Protein AF-A0A494TEG0-F1 (afdb_monomer_lite)

Sequence (72 aa):
MAEAKNVKHVVTNVSGGPRVINAIPGVLLQNGESTDGAVEMTEAEFAVAKSTEWFKFGDKSDARPKPADKAD

Foldseek 3Di:
DDDQDKDWWKKFFQDPAWDDQPLDPPDIHGHRGIDPGTGIDTPVSVVVVVVVVRIDTHHRVPPPPPPPPPDD

Secondary structure (DSSP, 8-state):
-----EEEEEEEE-SSS-EE-TTSTT-EEPTT-B-SSPEEEEHHHHHHHHHTSSEEEE-GGG-PPPP-----

Structure (mmCIF, N/CA/C/O backbone):
data_AF-A0A494TEG0-F1
#
_entry.id   AF-A0A494TEG0-F1
#
loop_
_atom_site.group_PDB
_atom_site.id
_atom_site.type_symbol
_atom_site.label_atom_id
_atom_site.label_alt_id
_atom_site.label_comp_id
_atom_site.label_asym_id
_atom_site.label_entity_id
_atom_site.label_seq_id
_atom_site.pdbx_PDB_ins_code
_atom_site.Cartn_x
_atom_site.Cartn_y
_atom_site.Cartn_z
_atom_site.occupancy
_atom_site.B_iso_or_equiv
_atom_site.auth_seq_id
_atom_site.auth_comp_id
_atom_site.auth_asym_id
_atom_site.auth_atom_id
_atom_site.pdbx_PDB_model_num
ATOM 1 N N . MET A 1 1 ? 1.225 4.106 27.585 1.00 43.94 1 MET A N 1
ATOM 2 C CA . MET A 1 1 ? 1.230 4.570 26.182 1.00 43.94 1 MET A CA 1
ATOM 3 C C . MET A 1 1 ? 1.119 3.313 25.345 1.00 43.94 1 MET A C 1
ATOM 5 O O . MET A 1 1 ? 1.917 2.419 25.578 1.00 43.94 1 MET A O 1
ATOM 9 N N . ALA A 1 2 ? 0.074 3.152 24.532 1.00 52.56 2 ALA A N 1
ATOM 10 C CA . ALA A 1 2 ? -0.052 1.950 23.709 1.00 52.56 2 ALA A CA 1
ATOM 11 C C . ALA A 1 2 ? 1.086 1.966 22.680 1.00 52.56 2 ALA A C 1
ATOM 13 O O . ALA A 1 2 ? 1.171 2.907 21.893 1.00 52.56 2 ALA A O 1
ATOM 14 N N . GLU A 1 3 ? 1.988 0.987 22.738 1.00 57.25 3 GLU A N 1
ATOM 15 C CA . GLU A 1 3 ? 2.964 0.767 21.673 1.00 57.25 3 GLU A CA 1
ATOM 16 C C . GLU A 1 3 ? 2.184 0.541 20.378 1.00 57.25 3 GLU A C 1
ATOM 18 O O . GLU A 1 3 ? 1.363 -0.376 20.288 1.00 57.25 3 GLU A O 1
ATOM 23 N N . ALA A 1 4 ? 2.380 1.423 19.398 1.00 62.59 4 ALA A N 1
ATOM 24 C CA . ALA A 1 4 ? 1.848 1.207 18.066 1.00 62.59 4 ALA A CA 1
ATOM 25 C C . ALA A 1 4 ? 2.505 -0.067 17.535 1.00 62.59 4 ALA A C 1
ATOM 27 O O . ALA A 1 4 ? 3.725 -0.140 17.407 1.00 62.59 4 ALA A O 1
ATOM 28 N N . LYS A 1 5 ? 1.707 -1.105 17.298 1.00 78.38 5 LYS A N 1
ATOM 29 C CA . LYS A 1 5 ? 2.207 -2.318 16.666 1.00 78.38 5 LYS A CA 1
ATOM 30 C C . LYS A 1 5 ? 2.441 -2.014 15.192 1.00 78.38 5 LYS A C 1
ATOM 32 O O . LYS A 1 5 ? 1.548 -1.520 14.497 1.00 78.38 5 LYS A O 1
ATOM 37 N N . ASN A 1 6 ? 3.648 -2.315 14.734 1.00 85.56 6 ASN A N 1
ATOM 38 C CA . ASN A 1 6 ? 4.041 -2.167 13.343 1.00 85.56 6 ASN A CA 1
ATOM 39 C C . ASN A 1 6 ? 3.871 -3.512 12.629 1.00 85.56 6 ASN A C 1
ATOM 41 O O . ASN A 1 6 ? 4.281 -4.557 13.138 1.00 85.56 6 ASN A O 1
ATOM 45 N N . VAL A 1 7 ? 3.285 -3.480 11.437 1.00 87.69 7 VAL A N 1
ATOM 46 C CA . VAL A 1 7 ? 3.123 -4.627 10.539 1.00 87.69 7 VAL A CA 1
ATOM 47 C C . VAL A 1 7 ? 3.945 -4.412 9.273 1.00 87.69 7 VAL A C 1
ATOM 49 O O . VAL A 1 7 ? 4.196 -3.275 8.874 1.00 87.69 7 VAL A O 1
ATOM 52 N N . LYS A 1 8 ? 4.400 -5.503 8.646 1.00 89.38 8 LYS A N 1
ATOM 53 C CA . LYS A 1 8 ? 5.227 -5.460 7.432 1.00 89.38 8 LYS A CA 1
ATOM 54 C C . LYS A 1 8 ? 4.558 -6.220 6.304 1.00 89.38 8 LYS A C 1
ATOM 56 O O . LYS A 1 8 ? 4.492 -7.442 6.365 1.00 89.38 8 LYS A O 1
ATOM 61 N N . HIS A 1 9 ? 4.141 -5.515 5.256 1.00 89.31 9 HIS A N 1
ATOM 62 C CA . HIS A 1 9 ? 3.471 -6.125 4.105 1.00 89.31 9 HIS A CA 1
ATOM 63 C C . HIS A 1 9 ? 4.018 -5.602 2.785 1.00 89.31 9 HIS A C 1
ATOM 65 O O . HIS A 1 9 ? 4.354 -4.426 2.668 1.00 89.31 9 HIS A O 1
ATOM 71 N N . VAL A 1 10 ? 4.097 -6.473 1.780 1.00 90.56 10 VAL A N 1
ATOM 72 C CA . VAL A 1 10 ? 4.229 -6.028 0.390 1.00 90.56 10 VAL A CA 1
ATOM 73 C C . VAL A 1 10 ? 2.881 -5.467 -0.031 1.00 90.56 10 VAL A C 1
ATOM 75 O O . VAL A 1 10 ? 1.844 -6.083 0.229 1.00 90.56 10 VAL A O 1
ATOM 78 N N . VAL A 1 11 ? 2.897 -4.293 -0.649 1.00 91.06 11 VAL A N 1
ATOM 79 C CA . VAL A 1 11 ? 1.685 -3.571 -1.025 1.00 91.06 11 VAL A CA 1
ATOM 80 C C . VAL A 1 11 ? 1.600 -3.538 -2.536 1.00 91.06 11 VA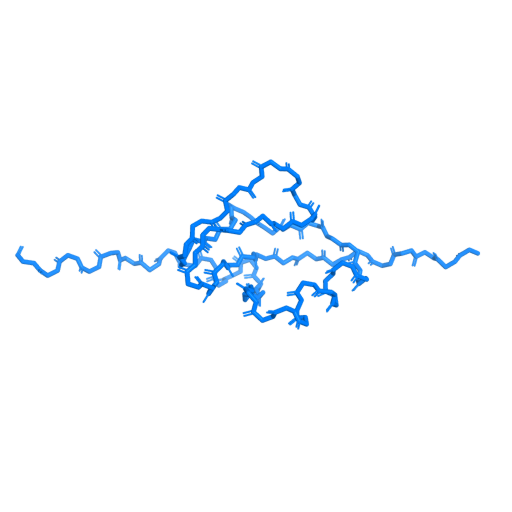L A C 1
ATOM 82 O O . VAL A 1 11 ? 2.507 -3.034 -3.188 1.00 91.06 11 VAL A O 1
ATOM 85 N N . THR A 1 12 ? 0.503 -4.046 -3.083 1.00 91.50 12 THR A N 1
ATOM 86 C CA . THR A 1 12 ? 0.192 -3.996 -4.511 1.00 91.50 12 THR A CA 1
ATOM 87 C C . THR A 1 12 ? -0.971 -3.045 -4.732 1.00 91.50 12 THR A C 1
ATOM 89 O O . THR A 1 12 ? -2.020 -3.219 -4.114 1.00 91.50 12 THR A O 1
ATOM 92 N N . ASN A 1 13 ? -0.835 -2.060 -5.618 1.00 93.31 13 ASN A N 1
ATOM 93 C CA . ASN A 1 13 ? -1.970 -1.238 -6.031 1.00 93.31 13 ASN A CA 1
ATOM 94 C C . ASN A 1 13 ? -2.858 -2.047 -6.984 1.00 93.31 13 ASN A C 1
ATOM 96 O O . ASN A 1 13 ? -2.412 -2.516 -8.025 1.00 93.31 13 ASN A O 1
ATOM 100 N N . VAL A 1 14 ? -4.121 -2.217 -6.611 1.00 93.06 14 VAL A N 1
ATOM 101 C CA . VAL A 1 14 ? -5.143 -2.927 -7.397 1.00 93.06 14 VAL A CA 1
ATOM 102 C C . VAL A 1 14 ? -6.267 -1.995 -7.852 1.00 93.06 14 VAL A C 1
ATOM 104 O O . VAL A 1 14 ? -7.265 -2.441 -8.412 1.00 93.06 14 VAL A O 1
ATOM 107 N N . SER A 1 15 ? -6.126 -0.693 -7.605 1.00 91.81 15 SER A N 1
ATOM 108 C CA . SER A 1 15 ? -7.087 0.314 -8.040 1.00 91.81 15 SER A CA 1
ATOM 109 C C . SER A 1 15 ? -6.903 0.677 -9.517 1.00 91.81 15 SER A C 1
ATOM 111 O O . SER A 1 15 ? -5.838 0.492 -10.099 1.00 91.81 15 SER A O 1
ATOM 113 N N . GLY A 1 16 ? -7.934 1.264 -10.130 1.00 86.50 16 GLY A N 1
ATOM 114 C CA . GLY A 1 16 ? -7.921 1.644 -11.548 1.00 86.50 16 GLY A CA 1
ATOM 115 C C . GLY A 1 16 ? -6.957 2.777 -11.940 1.00 86.50 16 GLY A C 1
ATOM 116 O O . GLY A 1 16 ? -6.957 3.175 -13.100 1.00 86.50 16 GLY A O 1
ATOM 117 N N . GLY A 1 17 ? -6.155 3.316 -11.016 1.00 89.44 17 GLY A N 1
ATOM 118 C CA . GLY A 1 17 ? -5.220 4.412 -11.280 1.00 89.44 17 GLY A CA 1
ATOM 119 C C . GLY A 1 17 ? -4.040 4.438 -10.304 1.00 89.44 17 GLY A C 1
ATOM 120 O O . GLY A 1 17 ? -4.000 3.638 -9.369 1.00 89.44 17 GLY A O 1
ATOM 121 N N . PRO A 1 18 ? -3.063 5.338 -10.503 1.00 91.25 18 PRO A N 1
ATOM 122 C CA . PRO A 1 18 ? -1.889 5.420 -9.643 1.00 91.25 18 PRO A CA 1
ATOM 123 C C . PRO A 1 18 ? -2.260 5.902 -8.235 1.00 91.25 18 PRO A C 1
ATOM 125 O O . PRO A 1 18 ? -3.055 6.834 -8.070 1.00 91.25 18 PRO A O 1
ATOM 128 N N . ARG A 1 19 ? -1.690 5.264 -7.208 1.00 92.19 19 ARG A N 1
ATOM 129 C CA . ARG A 1 19 ? -1.985 5.553 -5.797 1.00 92.19 19 ARG A CA 1
ATOM 130 C C . ARG A 1 19 ? -0.720 5.597 -4.956 1.00 92.19 19 ARG A C 1
ATOM 132 O O . ARG A 1 19 ? 0.221 4.844 -5.178 1.00 92.19 19 ARG A O 1
ATOM 139 N N . VAL A 1 20 ? -0.743 6.468 -3.955 1.00 89.50 20 VAL A N 1
ATOM 140 C CA . VAL A 1 20 ? 0.297 6.572 -2.930 1.00 89.50 20 VAL A CA 1
ATOM 141 C C . VAL A 1 20 ? -0.226 5.919 -1.661 1.00 89.50 20 VAL A C 1
ATOM 143 O O . VAL A 1 20 ? -1.376 6.147 -1.278 1.00 89.50 20 VAL A O 1
ATOM 146 N N . ILE A 1 21 ? 0.611 5.113 -1.011 1.00 86.38 21 ILE A N 1
ATOM 147 C CA . ILE A 1 21 ? 0.334 4.614 0.333 1.00 86.38 21 ILE A CA 1
ATOM 148 C C . ILE A 1 21 ? 0.968 5.554 1.359 1.00 86.38 21 ILE A C 1
ATOM 150 O O . ILE A 1 21 ? 2.146 5.882 1.259 1.00 86.38 21 ILE A O 1
ATOM 154 N N . ASN A 1 22 ? 0.202 5.968 2.369 1.00 84.62 22 ASN A N 1
ATOM 155 C CA . ASN A 1 22 ? 0.683 6.911 3.388 1.00 84.62 22 ASN A CA 1
ATOM 156 C C . ASN A 1 22 ? 1.922 6.404 4.143 1.00 84.62 22 ASN A C 1
ATOM 158 O O . ASN A 1 22 ? 2.773 7.206 4.513 1.00 84.62 22 ASN A O 1
ATOM 162 N N . ALA A 1 23 ? 2.050 5.083 4.292 1.00 82.25 23 ALA A N 1
ATOM 163 C CA . ALA A 1 23 ? 3.188 4.441 4.940 1.00 82.25 23 ALA A CA 1
ATOM 164 C C . ALA A 1 23 ? 4.521 4.612 4.185 1.00 82.25 23 ALA A C 1
ATOM 166 O O . ALA A 1 23 ? 5.581 4.469 4.788 1.00 82.25 23 ALA A O 1
ATOM 167 N N . ILE A 1 24 ? 4.495 4.915 2.878 1.00 83.25 24 ILE A N 1
ATOM 168 C CA . ILE A 1 24 ? 5.698 5.283 2.120 1.00 83.25 24 ILE A CA 1
ATOM 169 C C . ILE A 1 24 ? 5.433 6.565 1.337 1.00 83.25 24 ILE A C 1
ATOM 171 O O . ILE A 1 24 ? 5.050 6.525 0.160 1.00 83.25 24 ILE A O 1
ATOM 175 N N . PRO A 1 25 ? 5.646 7.730 1.964 1.00 77.69 25 PRO A N 1
ATOM 176 C CA . PRO A 1 25 ? 5.526 8.985 1.250 1.00 77.69 25 PRO A CA 1
ATOM 177 C C . PRO A 1 25 ? 6.524 9.014 0.084 1.00 77.69 25 PRO A C 1
ATOM 179 O O . PRO A 1 25 ? 7.703 8.706 0.241 1.00 77.69 25 PRO A O 1
ATOM 182 N N . GLY A 1 26 ? 6.035 9.381 -1.100 1.00 81.94 26 GLY A N 1
ATOM 183 C CA . GLY A 1 26 ? 6.849 9.493 -2.315 1.00 81.94 26 GLY A CA 1
ATOM 184 C C . GLY A 1 26 ? 6.885 8.246 -3.200 1.00 81.94 26 GLY A C 1
ATOM 185 O O . GLY A 1 26 ? 7.358 8.348 -4.329 1.00 81.94 26 GLY A O 1
ATOM 186 N N . VAL A 1 27 ? 6.338 7.107 -2.759 1.00 85.75 27 VAL A N 1
ATOM 187 C CA . VAL A 1 27 ? 6.152 5.938 -3.633 1.00 85.75 27 VAL A CA 1
ATOM 188 C C . VAL A 1 27 ? 4.771 5.999 -4.278 1.00 85.75 27 VAL A C 1
ATOM 190 O O . VAL A 1 27 ? 3.742 5.889 -3.611 1.00 85.75 27 VAL A O 1
ATOM 193 N N . LEU A 1 28 ? 4.760 6.186 -5.597 1.00 90.12 28 LEU A N 1
ATOM 194 C CA . LEU A 1 28 ? 3.559 6.156 -6.421 1.00 90.12 28 LEU A CA 1
ATOM 195 C C . LEU A 1 28 ? 3.460 4.793 -7.103 1.00 90.12 28 LEU A C 1
ATOM 197 O O . LEU A 1 28 ? 4.180 4.546 -8.063 1.00 90.12 28 LEU A O 1
ATOM 201 N N . LEU A 1 29 ? 2.546 3.947 -6.633 1.00 90.25 29 LEU A N 1
ATOM 202 C CA . LEU A 1 29 ? 2.309 2.637 -7.228 1.00 90.25 29 LEU A CA 1
ATOM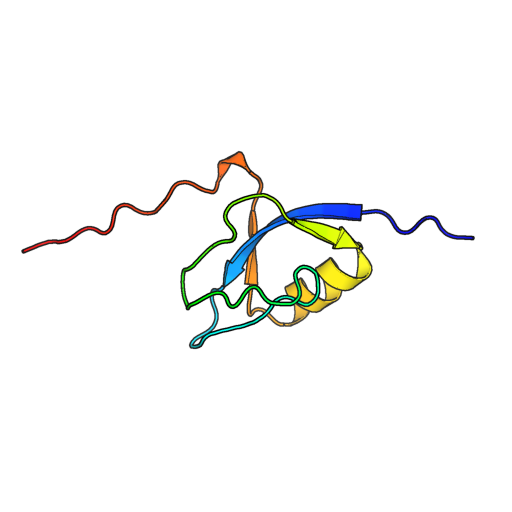 203 C C . LEU A 1 29 ? 1.358 2.762 -8.417 1.00 90.25 29 LEU A C 1
ATOM 205 O O . LEU A 1 29 ? 0.244 3.278 -8.269 1.00 90.25 29 LEU A O 1
ATOM 209 N N . GLN A 1 30 ? 1.754 2.255 -9.582 1.00 92.38 30 GLN A N 1
ATOM 210 C CA . GLN A 1 30 ? 0.854 2.101 -10.735 1.00 92.38 30 GLN A CA 1
ATOM 211 C C . GLN A 1 30 ? -0.149 0.951 -10.532 1.00 92.38 30 GLN A C 1
ATOM 213 O O . GLN A 1 30 ? 0.023 0.113 -9.650 1.00 92.38 30 GLN A O 1
ATOM 218 N N . ASN A 1 31 ? -1.218 0.890 -11.333 1.00 92.56 31 ASN A N 1
ATOM 219 C CA . ASN A 1 31 ? -2.164 -0.232 -11.274 1.00 92.56 31 ASN A CA 1
ATOM 220 C C . ASN A 1 31 ? -1.443 -1.561 -11.579 1.00 92.56 31 ASN A C 1
ATOM 222 O O . ASN A 1 31 ? -0.808 -1.700 -12.623 1.00 92.56 31 ASN A O 1
ATOM 226 N N . GLY A 1 32 ? -1.545 -2.523 -10.664 1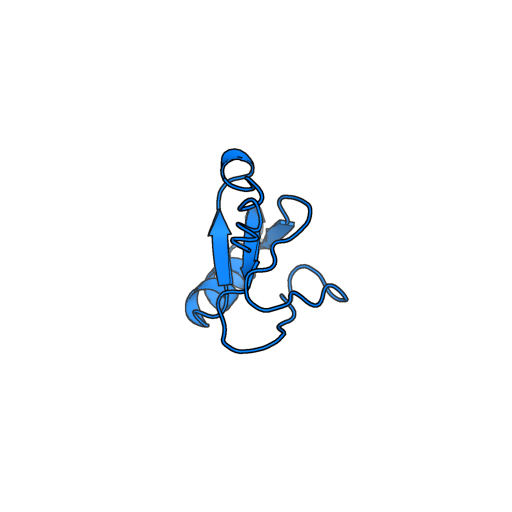.00 88.19 32 GLY A N 1
ATOM 227 C CA . GLY A 1 32 ? -0.871 -3.819 -10.710 1.00 88.19 32 GLY A CA 1
ATOM 228 C C . GLY A 1 32 ? 0.564 -3.804 -10.178 1.00 88.19 32 GLY A C 1
ATOM 229 O O . GLY A 1 32 ? 1.163 -4.869 -10.027 1.00 88.19 32 GLY A O 1
ATOM 230 N N . GLU A 1 33 ? 1.115 -2.631 -9.868 1.00 89.25 33 GLU A N 1
ATOM 231 C CA . GLU A 1 33 ? 2.472 -2.485 -9.353 1.00 89.25 33 GLU A CA 1
ATOM 232 C C . GLU A 1 33 ? 2.526 -2.771 -7.853 1.00 89.25 33 GLU A C 1
ATOM 234 O O . GLU A 1 33 ? 1.580 -2.499 -7.108 1.00 89.25 33 GLU A O 1
ATOM 239 N N . SER A 1 34 ? 3.650 -3.335 -7.417 1.00 89.50 34 SER A N 1
ATOM 240 C CA . SER A 1 34 ? 3.912 -3.656 -6.017 1.00 89.50 34 SER A CA 1
ATOM 241 C C . SER A 1 34 ? 5.144 -2.925 -5.516 1.00 89.50 34 SER A C 1
ATOM 243 O O . SER A 1 34 ? 6.041 -2.616 -6.292 1.00 89.50 34 SER A O 1
ATOM 245 N N . THR A 1 35 ? 5.206 -2.693 -4.210 1.00 88.44 35 THR A N 1
ATOM 246 C CA . THR A 1 35 ? 6.410 -2.173 -3.561 1.00 88.44 35 THR A CA 1
ATOM 247 C C . THR A 1 35 ? 7.574 -3.154 -3.704 1.00 88.44 35 THR A C 1
ATOM 249 O O . THR A 1 35 ? 7.378 -4.365 -3.592 1.00 88.44 35 THR A O 1
ATOM 252 N N . ASP A 1 36 ? 8.799 -2.643 -3.867 1.00 83.81 36 ASP A N 1
ATOM 253 C CA . ASP A 1 36 ? 10.026 -3.454 -4.006 1.00 83.81 36 ASP A CA 1
ATOM 254 C C . ASP A 1 36 ? 10.305 -4.384 -2.810 1.00 83.81 36 ASP A C 1
ATOM 256 O O . ASP A 1 36 ? 11.096 -5.323 -2.888 1.00 83.81 36 ASP A O 1
ATOM 260 N N . GLY A 1 37 ? 9.654 -4.142 -1.673 1.00 85.25 37 GLY A N 1
ATOM 261 C CA . GLY A 1 37 ? 9.741 -4.988 -0.496 1.00 85.25 37 GLY A CA 1
ATOM 262 C C . GLY A 1 37 ? 8.581 -4.769 0.464 1.00 85.25 37 GLY A C 1
ATOM 263 O O . GLY A 1 37 ? 7.660 -3.996 0.200 1.00 85.25 37 GLY A O 1
ATOM 264 N N . ALA A 1 38 ? 8.629 -5.471 1.59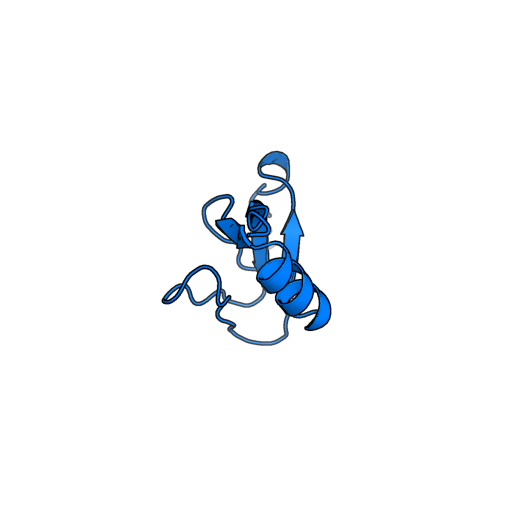9 1.00 87.25 38 ALA A N 1
ATOM 265 C CA . ALA A 1 38 ? 7.636 -5.265 2.643 1.00 87.25 38 ALA A CA 1
ATOM 266 C C . ALA A 1 38 ? 7.846 -3.921 3.334 1.00 87.25 38 ALA A C 1
ATOM 268 O O . ALA A 1 38 ? 8.929 -3.631 3.845 1.00 87.25 38 ALA A O 1
ATOM 269 N N . VAL A 1 39 ? 6.762 -3.167 3.361 1.00 87.62 39 VAL A N 1
ATOM 270 C CA . VAL A 1 39 ? 6.620 -1.846 3.940 1.00 87.62 39 VAL A CA 1
ATOM 271 C C . VAL A 1 39 ? 6.242 -1.991 5.395 1.00 87.62 39 VAL A C 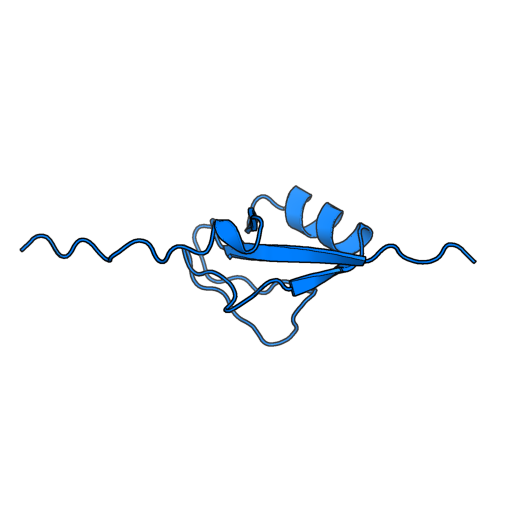1
ATOM 273 O O . VAL A 1 39 ? 5.280 -2.694 5.700 1.00 87.62 39 VAL A O 1
ATOM 276 N N . GLU A 1 40 ? 6.974 -1.325 6.278 1.00 89.19 40 GLU A N 1
ATOM 277 C CA . GLU A 1 40 ? 6.565 -1.201 7.671 1.00 89.19 40 GLU A CA 1
ATOM 278 C C . GLU A 1 40 ? 5.514 -0.095 7.801 1.00 89.19 40 GLU A C 1
ATOM 280 O O . GLU A 1 40 ? 5.733 1.023 7.346 1.00 89.19 40 GLU A O 1
ATOM 285 N N . MET A 1 41 ? 4.372 -0.415 8.400 1.00 88.38 41 MET A N 1
ATOM 286 C CA . MET A 1 41 ? 3.293 0.534 8.670 1.00 88.38 41 MET A CA 1
ATOM 287 C C . MET A 1 41 ? 2.654 0.225 10.016 1.00 88.38 41 MET A C 1
ATOM 289 O O . MET A 1 41 ? 2.688 -0.918 10.476 1.00 88.38 41 MET A O 1
ATOM 293 N N . THR A 1 42 ? 2.058 1.221 10.662 1.00 90.19 42 THR A N 1
ATOM 294 C CA . THR A 1 42 ? 1.299 0.969 11.893 1.00 90.19 42 THR A CA 1
ATOM 295 C C . THR A 1 42 ? 0.031 0.163 11.593 1.00 90.19 42 THR A C 1
ATOM 297 O O . THR A 1 42 ? -0.520 0.239 10.493 1.00 90.19 42 THR A O 1
ATOM 300 N N . GLU A 1 43 ? -0.488 -0.591 12.569 1.00 88.12 43 GLU A N 1
ATOM 301 C CA . GLU A 1 43 ? -1.780 -1.284 12.413 1.00 88.12 43 GLU A CA 1
ATOM 302 C C . GLU A 1 43 ? -2.918 -0.326 12.016 1.00 88.12 43 GLU A C 1
ATOM 304 O O . GLU A 1 43 ? -3.809 -0.703 11.255 1.00 88.12 43 GLU A O 1
ATOM 309 N N . ALA A 1 44 ? -2.876 0.925 12.487 1.00 87.62 44 ALA A N 1
ATOM 310 C CA . ALA A 1 44 ? -3.851 1.949 12.125 1.00 87.62 44 ALA A CA 1
ATOM 311 C C . ALA A 1 44 ? -3.768 2.316 10.635 1.00 87.62 44 ALA A C 1
ATOM 313 O O . ALA A 1 44 ? -4.788 2.350 9.948 1.00 87.62 44 ALA A O 1
ATOM 314 N N . GLU A 1 45 ? -2.561 2.540 10.112 1.00 87.88 45 GLU A N 1
ATOM 315 C CA . GLU A 1 45 ? -2.353 2.805 8.685 1.00 87.88 45 GLU A CA 1
ATOM 316 C C . GLU A 1 45 ? -2.742 1.608 7.823 1.00 87.88 45 GLU A C 1
ATOM 318 O O . GLU A 1 45 ? -3.399 1.783 6.797 1.00 87.88 45 GLU A O 1
ATOM 323 N N . PHE A 1 46 ? -2.400 0.395 8.263 1.00 89.00 46 PHE A N 1
ATOM 324 C CA . PHE A 1 46 ? -2.807 -0.831 7.588 1.00 89.00 46 PHE A CA 1
ATOM 325 C C . PHE A 1 46 ? -4.331 -0.957 7.524 1.00 89.00 46 PHE A C 1
ATOM 327 O O . PHE A 1 46 ? -4.881 -1.233 6.460 1.00 89.00 46 PHE A O 1
ATOM 334 N N . ALA A 1 47 ? -5.037 -0.705 8.630 1.00 88.25 47 ALA A N 1
ATOM 335 C CA . ALA A 1 47 ? -6.495 -0.761 8.671 1.00 88.25 47 ALA A CA 1
ATOM 336 C C . ALA A 1 47 ? -7.140 0.269 7.729 1.00 88.25 47 ALA A C 1
ATOM 338 O O . ALA A 1 47 ? -8.085 -0.064 7.009 1.00 88.25 47 ALA A O 1
ATOM 339 N N . VAL A 1 48 ? -6.606 1.494 7.679 1.00 89.31 48 VAL A N 1
ATOM 340 C CA . VAL A 1 48 ? -7.074 2.540 6.754 1.00 89.31 48 VAL A CA 1
ATOM 341 C C . VAL A 1 48 ? -6.820 2.134 5.304 1.00 89.31 48 VAL A C 1
ATOM 343 O O . VAL A 1 48 ? -7.732 2.184 4.482 1.00 89.31 48 VAL A O 1
ATOM 346 N N . ALA A 1 49 ? -5.607 1.683 4.987 1.00 88.25 49 ALA A N 1
ATOM 347 C CA . ALA A 1 49 ? -5.226 1.315 3.630 1.00 88.25 49 ALA A CA 1
ATOM 348 C C . ALA A 1 49 ? -5.937 0.040 3.140 1.00 88.25 49 ALA A C 1
ATOM 350 O O . ALA A 1 49 ? -6.219 -0.091 1.953 1.00 88.25 49 ALA A O 1
ATOM 351 N N . LYS A 1 50 ? -6.289 -0.879 4.045 1.00 88.75 50 LYS A N 1
ATOM 352 C CA . LYS A 1 50 ? -7.133 -2.042 3.750 1.00 88.75 50 LYS A CA 1
ATOM 353 C C . LYS A 1 50 ? -8.591 -1.650 3.512 1.00 88.75 50 LYS A C 1
ATOM 355 O O . LYS A 1 50 ? -9.239 -2.240 2.655 1.00 88.75 50 LYS A O 1
ATOM 360 N N . SER A 1 51 ? -9.092 -0.647 4.232 1.00 90.31 51 SER A N 1
ATOM 361 C CA . SER A 1 51 ? -10.478 -0.173 4.100 1.00 90.31 51 SER A CA 1
ATOM 362 C C . SER A 1 51 ? -10.733 0.616 2.816 1.00 90.31 51 SER A C 1
ATOM 364 O O . SER A 1 51 ? -11.886 0.798 2.444 1.00 90.31 51 SER A O 1
ATOM 366 N N . THR A 1 52 ? -9.689 1.101 2.136 1.00 89.06 52 THR A N 1
ATOM 367 C CA . THR A 1 52 ? -9.848 1.818 0.859 1.00 89.06 52 THR A CA 1
ATOM 368 C C . THR A 1 52 ? -10.050 0.882 -0.328 1.00 89.06 52 THR A C 1
ATOM 370 O O . THR A 1 52 ? -10.425 1.350 -1.400 1.00 89.06 52 THR A O 1
ATOM 373 N N . GLU A 1 53 ? -9.750 -0.413 -0.164 1.00 90.44 53 GLU A N 1
ATOM 374 C CA . GLU A 1 53 ? -9.790 -1.435 -1.221 1.00 90.44 53 GLU A CA 1
ATOM 375 C C . GLU A 1 53 ? -8.917 -1.098 -2.449 1.00 90.44 53 GLU A C 1
ATOM 377 O O . GLU A 1 53 ? -9.015 -1.730 -3.499 1.00 90.44 53 GLU A O 1
ATOM 382 N N . TRP A 1 54 ? -8.018 -0.115 -2.327 1.00 90.94 54 TRP A N 1
ATOM 383 C CA . TRP A 1 54 ? -7.093 0.266 -3.396 1.00 90.94 54 TRP A CA 1
ATOM 384 C C . TRP A 1 54 ? -5.845 -0.604 -3.434 1.00 90.94 54 TRP A C 1
ATOM 386 O O . TRP A 1 54 ? -5.160 -0.645 -4.455 1.00 90.94 54 TRP A O 1
ATOM 396 N N . PHE A 1 55 ? -5.543 -1.287 -2.332 1.00 92.12 55 PHE A N 1
ATOM 397 C CA . PHE A 1 55 ? -4.310 -2.032 -2.165 1.00 92.12 55 PHE A CA 1
ATOM 398 C C . PHE A 1 55 ? -4.575 -3.467 -1.723 1.00 92.12 55 PHE A C 1
ATOM 400 O O . PHE A 1 55 ? -5.422 -3.735 -0.869 1.00 92.12 55 PHE A O 1
ATOM 407 N N . LYS A 1 56 ? -3.793 -4.391 -2.276 1.00 91.44 56 LYS A N 1
ATOM 408 C CA . LYS A 1 56 ? -3.676 -5.764 -1.801 1.00 91.44 56 LYS A CA 1
ATOM 409 C C .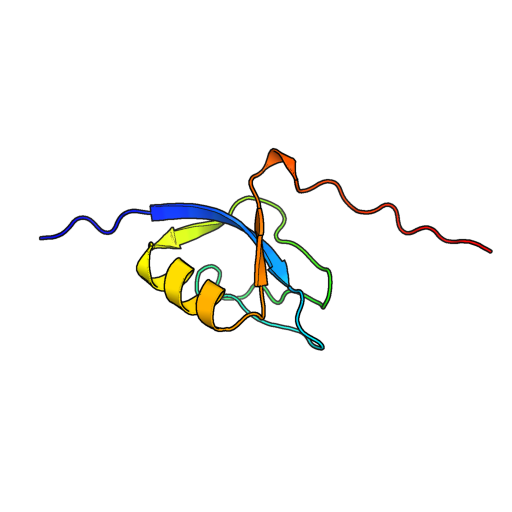 LYS A 1 56 ? -2.396 -5.886 -0.981 1.00 91.44 56 LYS A C 1
ATOM 411 O O . LYS A 1 56 ? -1.343 -5.415 -1.398 1.00 91.44 56 LYS A O 1
ATOM 416 N N . PHE A 1 57 ? -2.498 -6.532 0.172 1.00 90.25 57 PHE A N 1
ATOM 417 C CA . PHE A 1 57 ? -1.384 -6.728 1.094 1.00 90.25 57 PHE A CA 1
ATOM 418 C C . PHE A 1 57 ? -0.990 -8.201 1.092 1.00 90.25 57 PHE A C 1
ATOM 420 O O . PHE A 1 57 ? -1.844 -9.060 1.315 1.00 90.25 57 PHE A O 1
ATOM 427 N N . GLY A 1 58 ? 0.278 -8.484 0.809 1.00 83.88 58 GLY A N 1
ATOM 428 C CA . GLY A 1 58 ? 0.844 -9.832 0.800 1.00 83.88 58 GLY A CA 1
ATOM 429 C C . GLY A 1 58 ? 2.053 -9.960 1.723 1.00 83.88 58 GLY A C 1
ATOM 430 O O . GLY A 1 58 ? 2.657 -8.967 2.142 1.00 83.88 58 GLY A O 1
ATOM 431 N N . ASP A 1 59 ? 2.422 -11.197 2.031 1.00 65.94 59 ASP A N 1
ATOM 432 C CA . ASP A 1 59 ? 3.704 -11.519 2.652 1.00 65.94 59 ASP A CA 1
ATOM 433 C C . ASP A 1 59 ? 4.838 -11.409 1.623 1.00 65.94 59 ASP A C 1
ATOM 435 O O . ASP A 1 59 ? 4.617 -11.583 0.423 1.00 65.94 59 ASP A O 1
ATOM 439 N N . LYS A 1 60 ? 6.077 -11.151 2.079 1.00 54.38 60 LYS A N 1
ATOM 440 C CA . LYS A 1 60 ? 7.277 -11.051 1.210 1.00 54.38 60 LYS A CA 1
ATOM 441 C C . LYS A 1 60 ? 7.429 -12.220 0.221 1.00 54.38 60 LYS A C 1
ATOM 443 O O . LYS A 1 60 ? 8.101 -12.064 -0.791 1.00 54.38 60 LYS A O 1
ATOM 448 N N . SER A 1 61 ? 6.823 -13.369 0.508 1.00 47.97 61 SER A N 1
ATOM 449 C CA . SER A 1 61 ? 6.863 -14.575 -0.322 1.00 47.97 61 SER A CA 1
ATOM 450 C C . SER A 1 61 ? 5.984 -14.513 -1.580 1.00 47.97 61 SER A C 1
ATOM 452 O O . SER A 1 61 ? 6.225 -15.279 -2.510 1.00 47.97 61 SER A O 1
ATOM 454 N N . ASP A 1 62 ? 5.002 -13.606 -1.637 1.00 49.09 62 ASP A N 1
ATOM 455 C CA . ASP A 1 62 ? 4.036 -13.493 -2.745 1.00 49.09 62 ASP A CA 1
ATOM 456 C C . ASP A 1 62 ? 4.383 -12.385 -3.753 1.00 49.09 62 ASP A C 1
ATOM 458 O O . ASP A 1 62 ? 3.709 -12.230 -4.770 1.00 49.09 62 ASP A O 1
ATOM 462 N N . ALA A 1 63 ? 5.483 -11.655 -3.535 1.00 48.09 63 ALA A N 1
ATOM 463 C CA . ALA A 1 63 ? 6.060 -10.737 -4.517 1.00 48.09 63 ALA A CA 1
ATOM 464 C C . ALA A 1 63 ? 6.755 -11.509 -5.657 1.00 48.09 63 ALA A C 1
ATOM 466 O O . ALA A 1 63 ? 7.910 -11.258 -5.993 1.00 48.09 63 ALA A O 1
ATOM 467 N N . ARG A 1 64 ? 6.081 -12.501 -6.251 1.00 41.91 64 ARG A N 1
ATOM 468 C CA . ARG A 1 64 ? 6.511 -13.041 -7.537 1.00 41.91 64 ARG A CA 1
ATOM 469 C C . ARG A 1 64 ? 6.074 -12.020 -8.589 1.00 41.91 64 ARG A C 1
ATOM 471 O O . ARG A 1 64 ? 4.869 -11.795 -8.719 1.00 41.91 64 ARG A O 1
ATOM 478 N N . PRO A 1 65 ? 6.999 -11.410 -9.351 1.00 48.06 65 PRO A N 1
ATOM 479 C CA . PRO A 1 65 ? 6.602 -10.612 -10.498 1.00 48.06 65 PRO A CA 1
ATOM 480 C C . PRO A 1 65 ? 5.779 -11.529 -11.399 1.00 48.06 65 PRO A C 1
ATOM 482 O O . PRO A 1 65 ? 6.240 -12.611 -11.773 1.00 48.06 65 PRO A O 1
ATOM 485 N N . LYS A 1 66 ? 4.536 -11.145 -11.709 1.00 44.06 66 LYS A N 1
ATOM 486 C CA . LYS A 1 66 ? 3.821 -11.774 -12.820 1.00 44.06 66 LYS A CA 1
ATOM 487 C C . LYS A 1 66 ? 4.754 -11.612 -14.025 1.00 44.06 66 LYS A C 1
ATOM 489 O O . LYS A 1 66 ? 5.079 -10.464 -14.337 1.00 44.06 66 LYS A O 1
ATOM 494 N N . PRO A 1 67 ? 5.246 -12.687 -14.670 1.00 41.47 67 PRO A N 1
ATOM 495 C CA . PRO A 1 67 ? 5.878 -12.504 -15.961 1.00 41.47 67 PRO A CA 1
ATOM 496 C C . PRO A 1 67 ? 4.838 -11.807 -16.835 1.00 41.47 67 PRO A C 1
ATOM 498 O O . PRO A 1 67 ? 3.685 -12.241 -16.901 1.00 41.47 67 PRO A O 1
ATOM 501 N N . ALA A 1 68 ? 5.219 -10.667 -17.406 1.00 50.06 68 ALA A N 1
ATOM 502 C CA . ALA A 1 68 ? 4.476 -10.071 -18.494 1.00 50.06 68 ALA A CA 1
ATOM 503 C C . ALA A 1 68 ? 4.456 -11.119 -19.608 1.00 50.06 68 ALA A C 1
ATOM 505 O O . ALA A 1 68 ? 5.444 -11.296 -20.319 1.00 50.06 68 ALA A O 1
ATOM 506 N N . ASP A 1 69 ? 3.359 -11.868 -19.679 1.00 43.25 69 ASP A N 1
ATOM 507 C CA . ASP A 1 69 ? 3.013 -12.725 -20.800 1.00 43.25 69 ASP A CA 1
ATOM 508 C C . ASP A 1 69 ? 2.801 -11.791 -21.997 1.00 43.25 69 ASP A C 1
ATOM 510 O O . ASP A 1 69 ? 1.714 -11.278 -22.252 1.00 43.25 69 ASP A O 1
ATOM 514 N N . LYS A 1 70 ? 3.908 -11.439 -22.656 1.00 39.97 70 LYS A N 1
ATOM 515 C CA . LYS A 1 70 ? 3.888 -10.942 -24.024 1.00 39.97 70 LYS A CA 1
ATOM 516 C C . LYS A 1 70 ? 3.609 -12.166 -24.888 1.00 39.97 70 LYS A C 1
ATOM 518 O O . LYS A 1 70 ? 4.533 -12.848 -25.319 1.00 39.97 70 LYS A O 1
ATOM 523 N N . ALA A 1 71 ? 2.332 -12.465 -25.068 1.00 50.25 71 ALA A N 1
ATOM 524 C CA . ALA A 1 71 ? 1.874 -13.203 -26.227 1.00 50.25 71 ALA A CA 1
ATOM 525 C C . ALA A 1 71 ? 1.806 -12.211 -27.398 1.00 50.25 71 ALA A C 1
ATOM 527 O O . ALA A 1 71 ? 0.866 -11.422 -27.463 1.00 50.25 71 ALA A O 1
ATOM 528 N N . ASP A 1 72 ? 2.850 -12.196 -28.231 1.00 42.53 72 ASP A N 1
ATOM 529 C CA . ASP A 1 72 ? 2.763 -12.041 -29.695 1.00 42.53 72 ASP A CA 1
ATOM 530 C C . ASP A 1 72 ? 4.071 -12.526 -30.345 1.00 42.53 72 ASP A C 1
ATOM 532 O O . ASP A 1 72 ? 5.155 -12.040 -29.931 1.00 42.53 72 ASP A O 1
#

Organism: Sphingomonas paeninsulae (NCBI:txid2319844)

pLDDT: mean 78.52, std 17.61, range [39.97, 93.31]

Radius of gyration: 13.32 Å; chains: 1; bounding box: 20×24×56 Å